Protein AF-A0A850EV24-F1 (afdb_monomer)

Radius of gyration: 17.62 Å; Cα contacts (8 Å, |Δi|>4): 50; chains: 1; bounding box: 35×20×52 Å

Solvent-accessible surface area (backbone atoms only — not comparable to full-atom values): 4312 Å² total; per-residue (Å²): 140,52,70,65,56,54,52,51,51,50,52,52,51,35,46,50,49,26,50,49,54,32,45,42,63,36,38,51,48,53,47,52,51,48,53,48,43,42,46,67,75,67,54,44,60,71,70,60,34,55,52,56,50,48,52,51,49,52,50,28,53,51,46,23,62,73,51,24,49,62,47,26,52,59,47,30,54,52,55,73,75,105

Structure (mmCIF, N/CA/C/O backbone):
data_AF-A0A850EV24-F1
#
_entry.id   AF-A0A850EV24-F1
#
loop_
_atom_site.group_PDB
_atom_site.id
_atom_site.type_symbol
_atom_site.label_atom_id
_atom_site.label_alt_id
_atom_site.label_comp_id
_atom_site.label_asym_id
_atom_site.label_entity_id
_atom_site.label_seq_id
_atom_site.pdbx_PDB_ins_code
_atom_site.Cartn_x
_atom_site.Cartn_y
_atom_site.Cartn_z
_atom_site.occupancy
_atom_site.B_iso_or_equiv
_atom_site.auth_seq_id
_atom_site.auth_comp_id
_atom_site.auth_asym_id
_atom_site.auth_atom_id
_atom_site.pdbx_PDB_model_num
ATOM 1 N N . MET A 1 1 ? 15.837 9.516 -38.908 1.00 48.56 1 MET A N 1
ATOM 2 C CA . MET A 1 1 ? 16.629 9.676 -37.662 1.00 48.56 1 MET A CA 1
ATOM 3 C C . MET A 1 1 ? 15.690 9.461 -36.469 1.00 48.56 1 MET A C 1
ATOM 5 O O . MET A 1 1 ? 15.822 10.119 -35.450 1.00 48.56 1 MET A O 1
ATOM 9 N N . ASP A 1 2 ? 14.751 8.514 -36.611 1.00 58.72 2 ASP A N 1
ATOM 10 C CA . ASP A 1 2 ? 13.534 8.400 -35.784 1.00 58.72 2 ASP A CA 1
ATOM 11 C C . ASP A 1 2 ? 13.556 7.171 -34.868 1.00 58.72 2 ASP A C 1
ATOM 13 O O . ASP A 1 2 ? 12.813 7.085 -33.901 1.00 58.72 2 ASP A O 1
ATOM 17 N N . ILE A 1 3 ? 14.503 6.259 -35.107 1.00 62.31 3 ILE A N 1
ATOM 18 C CA . ILE A 1 3 ? 14.651 5.003 -34.362 1.00 62.31 3 ILE A CA 1
ATOM 19 C C . ILE A 1 3 ? 14.957 5.269 -32.878 1.00 62.31 3 ILE A C 1
ATOM 21 O O . ILE A 1 3 ? 14.478 4.551 -32.003 1.00 62.31 3 ILE A O 1
ATOM 25 N N . ILE A 1 4 ? 15.713 6.331 -32.577 1.00 65.50 4 ILE A N 1
ATOM 26 C CA . ILE A 1 4 ? 16.037 6.722 -31.197 1.00 65.50 4 ILE A CA 1
ATOM 27 C C . ILE A 1 4 ? 14.813 7.341 -30.502 1.00 65.50 4 ILE A C 1
ATOM 29 O O . ILE A 1 4 ? 14.563 7.038 -29.339 1.00 65.50 4 ILE A O 1
ATOM 33 N N . GLY A 1 5 ? 14.024 8.160 -31.208 1.00 68.12 5 GLY A N 1
ATOM 34 C CA . GLY A 1 5 ? 12.833 8.813 -30.653 1.00 68.12 5 GLY A CA 1
ATOM 35 C C . GLY A 1 5 ? 11.702 7.831 -30.347 1.00 68.12 5 GLY A C 1
ATOM 36 O O . GLY A 1 5 ? 11.119 7.885 -29.263 1.00 68.12 5 GLY A O 1
ATOM 37 N N . ASP A 1 6 ? 11.444 6.890 -31.256 1.00 71.69 6 ASP A N 1
ATOM 38 C CA . ASP A 1 6 ? 10.403 5.875 -31.077 1.00 71.69 6 ASP A CA 1
ATOM 39 C C . ASP A 1 6 ? 10.771 4.866 -29.981 1.00 71.69 6 ASP A C 1
ATOM 41 O O . ASP A 1 6 ? 9.929 4.522 -29.150 1.00 71.69 6 ASP A O 1
ATOM 45 N N . SER A 1 7 ? 12.046 4.470 -29.895 1.00 67.06 7 SER A N 1
ATOM 46 C CA . SER A 1 7 ? 12.529 3.593 -28.817 1.00 67.06 7 SER A CA 1
ATOM 47 C C . SER A 1 7 ? 12.417 4.268 -27.448 1.00 67.06 7 SER A C 1
ATOM 49 O O . SER A 1 7 ? 11.967 3.652 -26.485 1.00 67.06 7 SER A O 1
ATOM 51 N N . PHE A 1 8 ? 12.754 5.559 -27.357 1.00 73.19 8 PHE A N 1
ATOM 52 C CA . PHE A 1 8 ? 12.651 6.312 -26.106 1.00 73.19 8 PHE A CA 1
ATOM 53 C C . PHE A 1 8 ? 11.193 6.494 -25.664 1.00 73.19 8 PHE A C 1
ATOM 55 O O . PHE A 1 8 ? 10.862 6.318 -24.490 1.00 73.19 8 PHE A O 1
ATOM 62 N N . LYS A 1 9 ? 10.299 6.793 -26.613 1.00 76.62 9 LYS A N 1
ATOM 63 C CA . LYS A 1 9 ? 8.862 6.941 -26.358 1.00 76.62 9 LYS A CA 1
ATOM 64 C C . LYS A 1 9 ? 8.229 5.630 -25.887 1.00 76.62 9 LYS A C 1
ATOM 66 O O . LYS A 1 9 ? 7.422 5.654 -24.959 1.00 76.62 9 LYS A O 1
ATOM 71 N N . ASN A 1 10 ? 8.618 4.501 -26.477 1.00 74.75 10 ASN A N 1
ATOM 72 C CA . ASN A 1 10 ? 8.121 3.184 -26.083 1.00 74.75 10 ASN A CA 1
ATOM 73 C C . ASN A 1 10 ? 8.598 2.791 -24.678 1.00 74.75 10 ASN A C 1
ATOM 75 O O . ASN A 1 10 ? 7.771 2.389 -23.859 1.00 74.75 10 ASN A O 1
ATOM 79 N N . SER A 1 11 ? 9.874 3.017 -24.346 1.00 75.00 11 SER A N 1
ATOM 80 C CA . SER A 1 11 ? 10.389 2.775 -22.990 1.00 75.00 11 SER A CA 1
ATOM 81 C C . SER A 1 11 ? 9.710 3.660 -21.943 1.00 75.00 11 SER A C 1
ATOM 83 O O . SER A 1 11 ? 9.312 3.170 -20.888 1.00 75.00 11 SER A O 1
ATOM 85 N N . MET A 1 12 ? 9.497 4.949 -22.237 1.00 78.62 12 MET A N 1
ATOM 86 C CA . MET A 1 12 ? 8.770 5.850 -21.334 1.00 78.62 12 MET A CA 1
ATOM 87 C C . MET A 1 12 ? 7.316 5.418 -21.115 1.00 78.62 12 MET A C 1
ATOM 89 O O . MET A 1 12 ? 6.801 5.537 -20.003 1.00 78.62 12 MET A O 1
ATOM 93 N N . ASN A 1 13 ? 6.646 4.919 -22.156 1.00 81.88 13 ASN A N 1
ATOM 94 C CA . ASN A 1 13 ? 5.263 4.463 -22.052 1.00 81.88 13 ASN A CA 1
ATOM 95 C C . ASN A 1 13 ? 5.155 3.141 -21.268 1.00 81.88 13 ASN A C 1
ATOM 97 O O . ASN A 1 13 ? 4.262 2.980 -20.440 1.00 81.88 13 ASN A O 1
ATOM 101 N N . ALA A 1 14 ? 6.102 2.218 -21.460 1.00 78.94 14 ALA A N 1
ATOM 102 C CA . ALA A 1 14 ? 6.195 0.992 -20.668 1.00 78.94 14 ALA A CA 1
ATOM 103 C C . ALA A 1 14 ? 6.467 1.292 -19.184 1.00 78.94 14 ALA A C 1
ATOM 105 O O . ALA A 1 14 ? 5.825 0.712 -18.305 1.00 78.94 14 ALA A O 1
ATOM 106 N N . MET A 1 15 ? 7.363 2.248 -18.912 1.00 79.00 15 MET A N 1
ATOM 107 C CA . MET A 1 15 ? 7.703 2.712 -17.565 1.00 79.00 15 MET A CA 1
ATOM 108 C C . MET A 1 15 ? 6.493 3.325 -16.856 1.00 79.00 15 MET A C 1
ATOM 110 O O . MET A 1 15 ? 6.152 2.929 -15.740 1.00 79.00 15 MET A O 1
ATOM 114 N N . SER A 1 16 ? 5.806 4.262 -17.514 1.00 81.69 16 SER A N 1
ATOM 115 C CA . SER A 1 16 ? 4.642 4.938 -16.937 1.00 81.69 16 SER A CA 1
ATOM 116 C C . SER A 1 16 ? 3.499 3.958 -16.674 1.00 81.69 16 SER A C 1
ATOM 118 O O . SER A 1 16 ? 2.878 4.010 -15.613 1.00 81.69 16 SER A O 1
ATOM 120 N N . MET A 1 17 ? 3.264 3.009 -17.582 1.00 85.12 17 MET A N 1
ATOM 121 C CA . MET A 1 17 ? 2.204 2.019 -17.428 1.00 85.12 17 MET A CA 1
ATOM 122 C C . MET A 1 17 ? 2.495 1.028 -16.296 1.00 85.12 17 MET A C 1
ATOM 124 O O . MET A 1 17 ? 1.611 0.775 -15.478 1.00 85.12 17 MET A O 1
ATOM 128 N N . ALA A 1 18 ? 3.730 0.525 -16.191 1.00 82.75 18 ALA A N 1
ATOM 129 C CA . ALA A 1 18 ? 4.148 -0.327 -15.076 1.00 82.75 18 ALA A CA 1
ATOM 130 C C . ALA A 1 18 ? 4.025 0.407 -13.729 1.00 82.75 18 ALA A C 1
ATOM 132 O O . ALA A 1 18 ? 3.561 -0.160 -12.735 1.00 82.75 18 ALA A O 1
ATOM 133 N N . MET A 1 19 ? 4.387 1.692 -13.692 1.00 83.44 19 MET A N 1
ATOM 134 C CA . MET A 1 19 ? 4.278 2.517 -12.491 1.00 83.44 19 MET A CA 1
ATOM 135 C C . MET A 1 19 ? 2.815 2.728 -12.080 1.00 83.44 19 MET A C 1
ATOM 137 O O . MET A 1 19 ? 2.482 2.572 -10.905 1.00 83.44 19 MET A O 1
ATOM 141 N N . ILE A 1 20 ? 1.927 3.018 -13.037 1.00 87.19 20 ILE A N 1
ATOM 142 C CA . ILE A 1 20 ? 0.487 3.180 -12.788 1.00 87.19 20 ILE A CA 1
ATOM 143 C C . ILE A 1 20 ? -0.134 1.878 -12.272 1.00 87.19 20 ILE A C 1
ATOM 145 O O . ILE A 1 20 ? -0.849 1.912 -11.271 1.00 87.19 20 ILE A O 1
ATOM 149 N N . GLU A 1 21 ? 0.149 0.738 -12.909 1.00 83.44 21 GLU A N 1
ATOM 150 C CA . GLU A 1 21 ? -0.350 -0.575 -12.468 1.00 83.44 21 GLU A CA 1
ATOM 151 C C . GLU A 1 21 ? 0.080 -0.874 -11.027 1.00 83.44 21 GLU A C 1
ATOM 153 O O . GLU A 1 21 ? -0.738 -1.273 -10.194 1.00 83.44 21 GLU A O 1
ATOM 158 N N . THR A 1 22 ? 1.347 -0.611 -10.70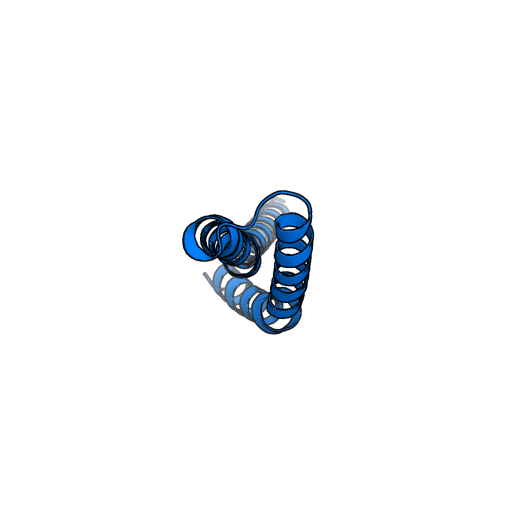8 1.00 83.81 22 THR A N 1
ATOM 159 C CA . THR A 1 22 ? 1.897 -0.865 -9.373 1.00 83.81 22 THR A CA 1
ATOM 160 C C . THR A 1 22 ? 1.278 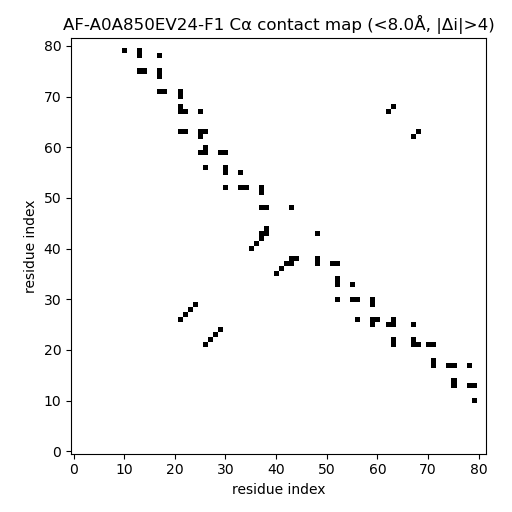0.064 -8.326 1.00 83.81 22 THR A C 1
ATOM 162 O O . THR A 1 22 ? 0.885 -0.390 -7.252 1.00 83.81 22 THR A O 1
ATOM 165 N N . LEU A 1 23 ? 1.124 1.356 -8.631 1.00 84.38 23 LEU A N 1
ATOM 166 C CA . LEU A 1 23 ? 0.463 2.316 -7.741 1.00 84.38 23 LEU A CA 1
ATOM 167 C C . LEU A 1 23 ? -1.007 1.952 -7.505 1.00 84.38 23 LEU A C 1
ATOM 169 O O . LEU A 1 23 ? -1.497 2.040 -6.377 1.00 84.38 23 LEU A O 1
ATOM 173 N N . LEU A 1 24 ? -1.717 1.514 -8.545 1.00 87.88 24 LEU A N 1
ATOM 174 C CA . LEU A 1 24 ? -3.107 1.090 -8.418 1.00 87.88 24 LEU A CA 1
ATOM 175 C C . LEU A 1 24 ? -3.236 -0.138 -7.515 1.00 87.88 24 LEU A C 1
ATOM 177 O O . LEU A 1 24 ? -4.065 -0.132 -6.607 1.00 87.88 24 LEU A O 1
ATOM 181 N N . LEU A 1 25 ? -2.406 -1.160 -7.728 1.00 86.44 25 LEU A N 1
ATOM 182 C CA . LEU A 1 25 ? -2.485 -2.420 -6.986 1.00 86.44 25 LEU A CA 1
ATOM 183 C C . LEU A 1 25 ? -2.026 -2.296 -5.532 1.00 86.44 25 LEU A C 1
ATOM 185 O O . LEU A 1 25 ? -2.667 -2.858 -4.647 1.00 86.44 25 LEU A O 1
ATOM 189 N N . TYR A 1 26 ? -0.942 -1.563 -5.274 1.00 83.81 26 TYR A N 1
ATOM 190 C CA . TYR A 1 26 ? -0.302 -1.535 -3.954 1.00 83.81 26 TYR A CA 1
ATOM 191 C C . TYR A 1 26 ? -0.639 -0.300 -3.116 1.00 83.81 26 TYR A C 1
ATOM 193 O O . TYR A 1 26 ? -0.397 -0.311 -1.911 1.00 83.81 26 TYR A O 1
ATOM 201 N N . ILE A 1 27 ? -1.211 0.753 -3.710 1.00 85.31 27 ILE A N 1
ATOM 202 C CA . ILE A 1 27 ? -1.6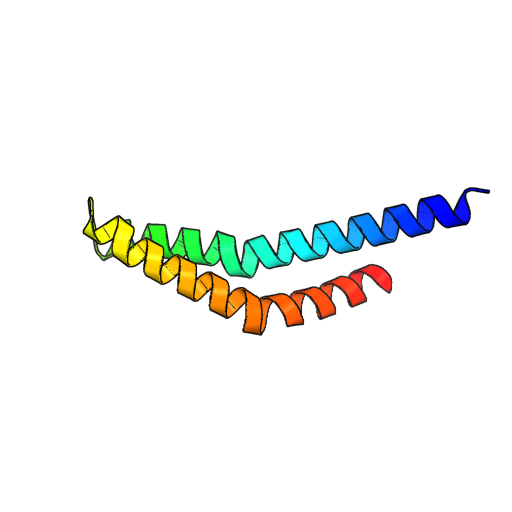32 1.952 -2.972 1.00 85.31 27 ILE A CA 1
ATOM 203 C C . ILE A 1 27 ? -3.133 2.179 -3.114 1.00 85.31 27 ILE A C 1
ATOM 205 O O . ILE A 1 27 ? -3.846 2.156 -2.112 1.00 85.31 27 ILE A O 1
ATOM 209 N N . ALA A 1 28 ? -3.634 2.395 -4.332 1.00 88.19 28 ALA A N 1
ATOM 210 C CA . ALA A 1 28 ? -5.015 2.842 -4.517 1.00 88.19 28 ALA A CA 1
ATOM 211 C C . ALA A 1 28 ? -6.034 1.788 -4.060 1.00 88.19 28 ALA A C 1
ATOM 213 O O . ALA A 1 28 ? -6.939 2.093 -3.285 1.00 88.19 28 ALA A O 1
ATOM 214 N N . LEU A 1 29 ? -5.869 0.541 -4.495 1.00 89.19 29 LEU A N 1
ATOM 215 C CA . LEU A 1 29 ? -6.758 -0.566 -4.160 1.00 89.19 29 LEU A CA 1
ATOM 216 C C . LEU A 1 29 ? -6.797 -0.858 -2.647 1.00 89.19 29 LEU A C 1
ATOM 218 O O . LEU A 1 29 ? -7.896 -0.850 -2.085 1.00 89.19 29 LEU A O 1
ATOM 222 N N . PRO A 1 30 ? -5.664 -1.032 -1.938 1.00 88.38 30 PRO A N 1
ATOM 223 C CA . PRO A 1 30 ? -5.692 -1.245 -0.493 1.00 88.38 30 PRO A CA 1
ATOM 224 C C . PRO A 1 30 ? -6.204 -0.024 0.282 1.00 88.38 30 PRO A C 1
ATOM 226 O O . PRO A 1 30 ? -6.888 -0.209 1.287 1.00 88.38 30 PRO A O 1
ATOM 229 N N . LEU A 1 31 ? -5.989 1.208 -0.196 1.00 90.12 31 LEU A N 1
ATOM 230 C CA . LEU A 1 31 ? -6.607 2.403 0.394 1.00 90.12 31 LEU A CA 1
ATOM 231 C C . LEU A 1 31 ? -8.130 2.410 0.246 1.00 90.12 31 LEU A C 1
ATOM 233 O O . LEU A 1 31 ? -8.838 2.732 1.201 1.00 90.12 31 LEU A 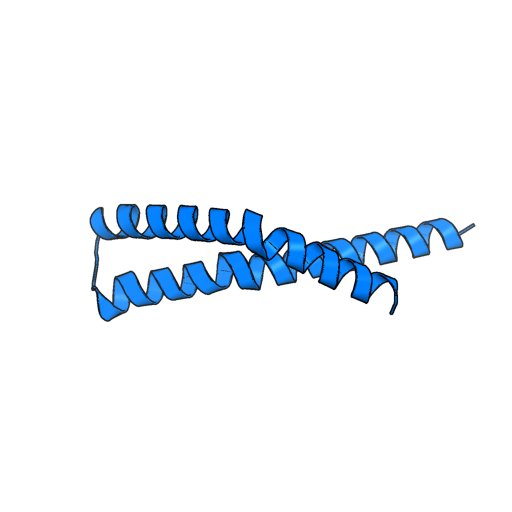O 1
ATOM 237 N N . VAL A 1 32 ? -8.651 2.046 -0.927 1.00 91.62 32 VAL A N 1
ATOM 238 C CA . VAL A 1 32 ? -10.098 1.940 -1.157 1.00 91.62 32 VAL A CA 1
ATOM 239 C C . VAL A 1 32 ? -10.694 0.853 -0.264 1.00 91.62 32 VAL A C 1
ATOM 241 O O . VAL A 1 32 ? -11.701 1.098 0.402 1.00 91.62 32 VAL A O 1
ATOM 244 N N . ILE A 1 33 ? -10.045 -0.311 -0.171 1.00 91.44 33 ILE A N 1
ATOM 245 C CA . ILE A 1 33 ? -10.459 -1.385 0.741 1.00 91.44 33 ILE A CA 1
ATOM 246 C C . ILE A 1 33 ? -10.438 -0.889 2.189 1.00 91.44 33 ILE A C 1
ATOM 248 O O . ILE A 1 33 ? -11.423 -1.069 2.902 1.00 91.44 33 ILE A O 1
ATOM 252 N N . ALA A 1 34 ? -9.374 -0.208 2.622 1.00 89.94 34 ALA A N 1
ATOM 253 C CA . ALA A 1 34 ? -9.281 0.352 3.966 1.00 89.94 34 ALA A CA 1
ATOM 254 C C . ALA A 1 34 ? -10.405 1.362 4.236 1.00 89.94 34 ALA A C 1
ATOM 256 O O . ALA A 1 34 ? -11.043 1.297 5.285 1.00 89.94 34 ALA A O 1
ATOM 257 N N . ALA A 1 35 ? -10.719 2.249 3.289 1.00 88.81 35 ALA A N 1
ATOM 258 C CA . ALA A 1 35 ? -11.832 3.187 3.419 1.00 88.81 35 ALA A CA 1
ATOM 259 C C . ALA A 1 35 ? -13.177 2.459 3.586 1.00 88.81 35 ALA A C 1
ATOM 261 O O . ALA A 1 35 ? -13.963 2.811 4.472 1.00 88.81 35 ALA A O 1
ATOM 262 N N . ILE A 1 36 ? -13.430 1.428 2.771 1.00 92.25 36 ILE A N 1
ATOM 263 C CA . ILE A 1 36 ? -14.653 0.616 2.830 1.00 92.25 36 ILE A CA 1
ATOM 264 C C . ILE A 1 36 ? -14.733 -0.148 4.155 1.00 92.25 36 ILE A C 1
ATOM 266 O O . ILE A 1 36 ? -15.783 -0.150 4.791 1.00 92.25 36 ILE A O 1
ATOM 270 N N . VAL A 1 37 ? -13.638 -0.749 4.619 1.00 91.00 37 VAL A N 1
ATOM 271 C CA . VAL A 1 37 ? -13.590 -1.503 5.881 1.00 91.00 37 VAL A CA 1
ATOM 272 C C . VAL A 1 37 ? -13.799 -0.576 7.079 1.00 91.00 37 VAL A C 1
ATOM 274 O O . VAL A 1 37 ? -14.668 -0.830 7.917 1.00 91.00 37 VAL A O 1
ATOM 277 N N . LEU A 1 38 ? -13.064 0.536 7.148 1.00 90.50 38 LEU A N 1
ATOM 278 C CA . LEU A 1 38 ? -13.141 1.483 8.263 1.00 90.50 38 LEU A CA 1
ATOM 279 C C . LEU A 1 38 ? -14.519 2.153 8.354 1.00 90.50 38 LEU A C 1
ATOM 281 O O . LEU A 1 38 ? -15.022 2.386 9.455 1.00 90.50 38 LEU A O 1
ATOM 285 N N . ARG A 1 39 ? -15.154 2.444 7.212 1.00 87.50 39 ARG A N 1
ATOM 286 C CA . ARG A 1 39 ? -16.458 3.122 7.173 1.00 87.50 39 ARG A CA 1
ATOM 287 C C . ARG A 1 39 ? -17.650 2.163 7.170 1.00 87.50 39 ARG A C 1
ATOM 289 O O . ARG A 1 39 ? -18.687 2.500 7.733 1.00 87.50 39 ARG A O 1
ATOM 296 N N . GLY A 1 40 ? -17.522 0.995 6.551 1.00 87.75 40 GLY A N 1
ATOM 297 C CA . GLY A 1 40 ? -18.580 -0.008 6.432 1.00 87.75 40 GLY A CA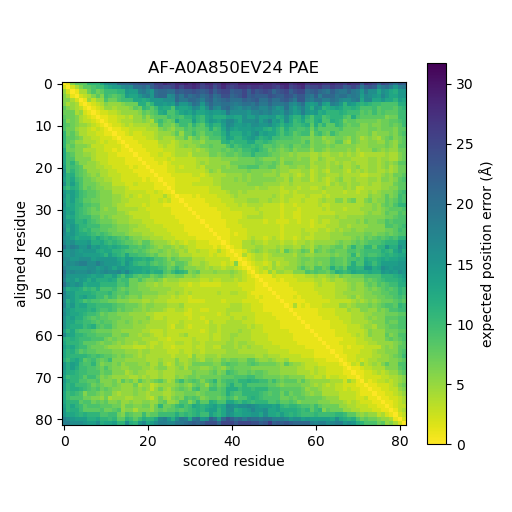 1
ATOM 298 C C . GLY A 1 40 ? -18.661 -0.927 7.647 1.00 87.75 40 GLY A C 1
ATOM 299 O O . GLY A 1 40 ? -19.721 -1.033 8.261 1.00 87.75 40 GLY A O 1
ATOM 300 N N . ILE A 1 41 ? -17.535 -1.546 8.017 1.00 89.31 41 ILE A N 1
ATOM 301 C CA . ILE A 1 41 ? -17.471 -2.540 9.100 1.00 89.31 41 ILE A CA 1
ATOM 302 C C . ILE A 1 41 ? -17.339 -1.836 10.449 1.00 89.31 41 ILE A C 1
ATOM 304 O O . ILE A 1 41 ? -18.196 -1.983 11.316 1.00 89.31 41 ILE A O 1
ATOM 308 N N . PHE A 1 42 ? -16.304 -1.009 10.608 1.00 88.38 42 PHE A N 1
ATOM 309 C CA . PHE A 1 42 ? -16.037 -0.325 11.879 1.00 88.38 42 PHE A CA 1
ATOM 310 C C . PHE A 1 42 ? -16.889 0.931 12.086 1.00 88.38 42 PHE A C 1
ATOM 312 O O . PHE A 1 42 ? -16.922 1.476 13.189 1.00 88.38 42 PHE A O 1
ATOM 319 N N . ARG A 1 43 ? -17.588 1.397 11.038 1.00 90.12 43 ARG A N 1
ATOM 320 C CA . ARG A 1 43 ? -18.473 2.576 11.066 1.00 90.12 43 ARG A CA 1
ATOM 321 C C . ARG A 1 43 ? -17.813 3.823 11.669 1.00 90.12 43 ARG A C 1
ATOM 323 O O . ARG A 1 43 ? -18.498 4.669 12.247 1.00 90.12 43 ARG A O 1
ATOM 330 N N . LEU A 1 44 ? -16.495 3.962 11.512 1.00 87.88 44 LEU A N 1
ATOM 331 C CA . LEU A 1 44 ? -15.742 5.092 12.047 1.00 87.88 44 LEU A CA 1
ATOM 332 C C . LEU A 1 44 ? -16.177 6.390 11.362 1.00 87.88 44 LEU A C 1
ATOM 334 O O . 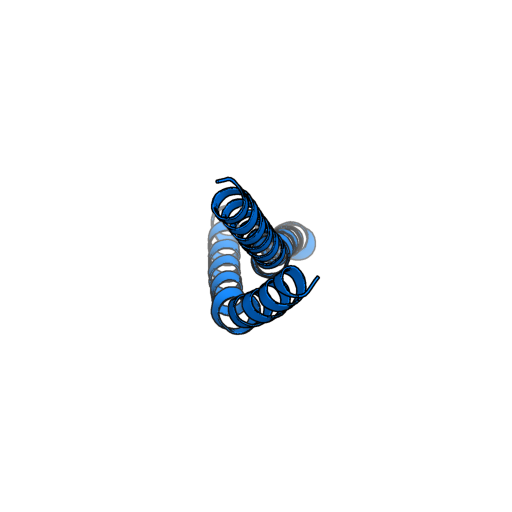LEU A 1 44 ? -16.388 6.442 10.147 1.00 87.88 44 LEU A O 1
ATOM 338 N N . ARG A 1 45 ? -16.306 7.461 12.150 1.00 87.88 45 ARG A N 1
ATOM 339 C CA . ARG A 1 45 ? -16.698 8.796 11.678 1.00 87.88 45 ARG A CA 1
ATOM 340 C C . ARG A 1 45 ? -15.787 9.871 12.268 1.00 87.88 45 ARG A C 1
ATOM 342 O O . ARG A 1 45 ? -15.194 9.692 13.332 1.00 87.88 45 ARG A O 1
ATOM 349 N N . GLY A 1 46 ? -15.689 11.002 11.572 1.00 91.25 46 GLY A N 1
ATOM 350 C CA . GLY A 1 46 ? -14.950 12.178 12.035 1.00 91.25 46 GLY A CA 1
ATOM 351 C C . GLY A 1 46 ? -13.452 11.917 12.228 1.00 91.25 46 GLY A C 1
ATOM 352 O O . GLY A 1 46 ? -12.797 11.329 11.371 1.00 91.25 46 GLY A O 1
ATOM 353 N N . ARG A 1 47 ? -12.905 12.358 13.369 1.00 91.06 47 ARG A N 1
ATOM 354 C CA . ARG A 1 47 ? -11.462 12.283 13.662 1.00 91.06 47 ARG A CA 1
ATOM 355 C C . ARG A 1 47 ? -10.924 10.852 13.737 1.00 91.06 47 ARG A C 1
ATOM 357 O O . ARG A 1 47 ? -9.817 10.617 13.271 1.00 91.06 47 ARG A O 1
ATOM 364 N N . ALA A 1 48 ? -11.702 9.904 14.266 1.00 87.62 48 ALA A N 1
ATOM 365 C CA . ALA A 1 48 ? -11.273 8.509 14.374 1.00 87.62 48 ALA A CA 1
ATOM 366 C C . ALA A 1 48 ? -11.039 7.878 12.993 1.00 87.62 48 ALA A C 1
ATOM 368 O O . ALA A 1 48 ? -10.027 7.220 12.785 1.00 87.62 48 ALA A O 1
ATOM 369 N N . PHE A 1 49 ? -11.920 8.160 12.024 1.00 91.31 49 PHE A N 1
ATOM 370 C CA . PHE A 1 49 ? -11.726 7.718 10.642 1.00 91.31 49 PHE A CA 1
ATOM 371 C C . PHE A 1 49 ? -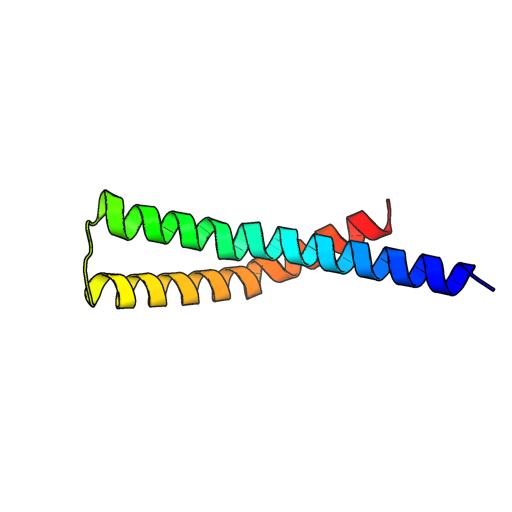10.441 8.299 10.047 1.00 91.31 49 PHE A C 1
ATOM 373 O O . PHE A 1 49 ? -9.645 7.549 9.501 1.00 91.31 49 PHE A O 1
ATOM 380 N N . ASN A 1 50 ? -10.206 9.607 10.200 1.00 90.25 50 ASN A N 1
ATOM 381 C CA . ASN A 1 50 ? -9.022 10.258 9.633 1.00 90.25 50 ASN A CA 1
ATOM 382 C C . ASN A 1 50 ? -7.714 9.690 10.199 1.00 90.25 50 ASN A C 1
ATOM 384 O O . ASN A 1 50 ? -6.767 9.486 9.446 1.00 90.25 50 ASN A O 1
ATOM 388 N N . ILE A 1 51 ? -7.667 9.407 11.505 1.00 93.25 51 ILE A N 1
ATOM 389 C CA . ILE A 1 51 ? -6.482 8.821 12.145 1.00 93.25 51 ILE A CA 1
ATOM 390 C C . ILE A 1 51 ? -6.257 7.395 11.637 1.00 93.25 51 ILE A C 1
ATOM 392 O O . ILE A 1 51 ? -5.169 7.081 11.159 1.00 93.25 51 ILE A O 1
ATOM 396 N N . SER A 1 52 ? -7.282 6.539 11.682 1.00 90.94 52 SER A N 1
ATOM 397 C CA . SER A 1 52 ? -7.159 5.147 11.234 1.00 90.94 52 SER A CA 1
ATOM 398 C C . SER A 1 52 ? -6.848 5.043 9.741 1.00 90.94 52 SER A C 1
ATOM 400 O O . SER A 1 52 ? -6.029 4.223 9.336 1.00 90.94 52 SER A O 1
ATOM 402 N N . PHE A 1 53 ? -7.457 5.901 8.924 1.00 92.06 53 PHE A N 1
ATOM 403 C CA . PHE A 1 53 ? -7.189 5.971 7.493 1.00 92.06 53 PHE A CA 1
ATOM 404 C C . PHE A 1 53 ? -5.773 6.483 7.206 1.00 92.06 53 PHE A C 1
ATOM 406 O O . PHE A 1 53 ? -5.099 5.940 6.339 1.00 92.06 53 PHE A O 1
ATOM 413 N N . GLY A 1 54 ? -5.282 7.464 7.972 1.00 91.31 54 GLY A N 1
ATOM 414 C CA . GLY A 1 54 ? -3.896 7.929 7.882 1.00 91.31 54 GLY A CA 1
ATOM 415 C C . GLY A 1 54 ? -2.884 6.827 8.205 1.00 91.31 54 GLY A C 1
ATOM 416 O O . GLY A 1 54 ? -1.922 6.642 7.464 1.00 91.31 54 GLY A O 1
ATOM 417 N N . ILE A 1 55 ? -3.133 6.033 9.252 1.00 92.75 55 ILE A N 1
ATOM 418 C CA . ILE A 1 55 ? -2.299 4.867 9.588 1.00 92.75 55 ILE A CA 1
ATOM 419 C C . ILE A 1 55 ? -2.331 3.838 8.449 1.00 92.75 55 ILE A C 1
ATOM 421 O O . ILE A 1 55 ? -1.282 3.343 8.039 1.00 92.75 55 ILE A O 1
ATOM 425 N N . ALA A 1 56 ? -3.514 3.553 7.896 1.00 91.06 56 ALA A N 1
ATOM 426 C CA . ALA A 1 56 ? -3.653 2.644 6.761 1.00 91.06 56 ALA A CA 1
ATOM 427 C C . ALA A 1 56 ? -2.905 3.150 5.516 1.00 91.06 56 ALA A C 1
ATOM 429 O O . ALA A 1 56 ? -2.266 2.359 4.827 1.00 91.06 56 ALA A O 1
ATOM 430 N N . ALA A 1 57 ? -2.921 4.459 5.251 1.00 90.00 57 ALA A N 1
ATOM 431 C CA . ALA A 1 57 ? -2.181 5.063 4.147 1.00 90.00 57 ALA A CA 1
ATOM 432 C C . ALA A 1 57 ? -0.663 4.910 4.311 1.00 90.00 57 ALA A C 1
ATOM 434 O O . ALA A 1 57 ? 0.020 4.542 3.356 1.00 90.00 57 ALA A O 1
ATOM 435 N N . ILE A 1 58 ? -0.142 5.121 5.523 1.00 93.19 58 ILE A N 1
ATOM 436 C CA . ILE A 1 58 ? 1.279 4.900 5.832 1.00 93.19 58 ILE A CA 1
ATOM 437 C C . ILE A 1 58 ? 1.641 3.421 5.657 1.00 93.19 58 ILE A C 1
ATOM 439 O O . ILE A 1 58 ? 2.669 3.107 5.057 1.00 93.19 58 ILE A O 1
ATOM 443 N N . ALA A 1 59 ? 0.783 2.506 6.114 1.00 89.62 59 ALA A N 1
ATOM 444 C CA . ALA A 1 59 ? 0.986 1.074 5.913 1.00 89.62 59 ALA A CA 1
ATOM 445 C C . ALA A 1 59 ? 1.004 0.705 4.418 1.00 89.62 59 ALA A C 1
ATOM 447 O O . ALA A 1 59 ? 1.881 -0.039 3.987 1.00 89.62 59 ALA A O 1
ATOM 448 N N . CYS A 1 60 ? 0.104 1.270 3.605 1.00 89.38 60 CYS A N 1
ATOM 449 C CA . CYS A 1 60 ? 0.112 1.070 2.152 1.00 89.38 60 CYS A CA 1
ATOM 450 C C . CYS A 1 60 ? 1.400 1.603 1.512 1.00 89.38 60 CYS A C 1
ATOM 452 O O . CYS A 1 60 ? 1.985 0.924 0.675 1.00 89.38 60 CYS A O 1
ATOM 454 N N . ALA A 1 61 ? 1.887 2.775 1.933 1.00 87.56 61 ALA A N 1
ATOM 455 C CA . ALA A 1 61 ? 3.158 3.315 1.452 1.00 87.56 61 ALA A CA 1
ATOM 456 C C . ALA A 1 61 ? 4.342 2.397 1.807 1.00 87.56 61 ALA A C 1
ATOM 458 O O . ALA A 1 61 ? 5.204 2.149 0.967 1.00 87.56 61 ALA A O 1
ATOM 459 N N . TYR A 1 62 ? 4.354 1.832 3.017 1.00 89.44 62 TYR A N 1
ATOM 460 C CA . TYR A 1 62 ? 5.352 0.842 3.421 1.00 89.44 62 TYR A CA 1
ATOM 461 C C . TYR A 1 62 ? 5.298 -0.413 2.535 1.00 89.44 62 TYR A C 1
ATOM 463 O O . TYR A 1 62 ? 6.324 -0.842 2.005 1.00 89.44 62 TYR A O 1
ATOM 471 N N . PHE A 1 63 ? 4.105 -0.969 2.300 1.00 85.44 63 PHE A N 1
ATOM 472 C CA . PHE A 1 63 ? 3.938 -2.115 1.403 1.00 85.44 63 PHE A CA 1
ATOM 473 C C . PHE A 1 63 ? 4.344 -1.796 -0.036 1.00 85.44 63 PHE A C 1
ATOM 475 O O . PHE A 1 63 ? 4.983 -2.623 -0.683 1.00 85.44 63 PHE A O 1
ATOM 482 N N . PHE A 1 64 ? 4.046 -0.596 -0.529 1.00 85.69 64 PHE A N 1
ATOM 483 C CA . PHE A 1 64 ? 4.487 -0.159 -1.848 1.00 85.69 64 PHE A CA 1
ATOM 484 C C . PHE A 1 64 ? 6.014 -0.115 -1.952 1.00 85.69 64 PHE A C 1
ATOM 486 O O . PHE A 1 64 ? 6.563 -0.618 -2.925 1.00 85.69 64 PHE A O 1
ATOM 493 N N . ILE A 1 65 ? 6.717 0.409 -0.947 1.00 86.56 65 ILE A N 1
ATOM 494 C CA . ILE A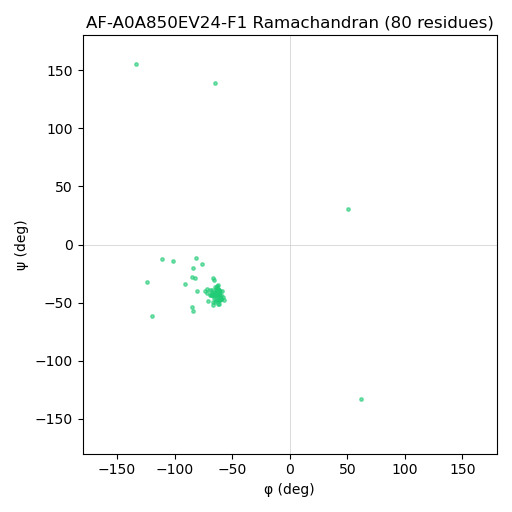 1 65 ? 8.185 0.468 -0.976 1.00 86.56 65 ILE A CA 1
ATOM 495 C C . ILE A 1 65 ? 8.796 -0.939 -0.954 1.00 86.56 65 ILE A C 1
ATOM 497 O O . ILE A 1 65 ? 9.681 -1.234 -1.750 1.00 86.56 65 ILE A O 1
ATOM 501 N N . TYR A 1 66 ? 8.312 -1.816 -0.072 1.00 85.31 66 TYR A N 1
ATOM 502 C CA . TYR A 1 66 ? 8.922 -3.136 0.118 1.00 85.31 66 TYR A CA 1
ATOM 503 C C . TYR A 1 66 ? 8.483 -4.189 -0.904 1.00 85.31 66 TYR A C 1
ATOM 505 O O . TYR A 1 66 ? 9.239 -5.115 -1.172 1.00 85.31 66 TYR A O 1
ATOM 513 N N . HIS A 1 67 ? 7.267 -4.086 -1.443 1.00 84.62 67 HIS A N 1
ATOM 514 C CA . HIS A 1 67 ? 6.683 -5.105 -2.327 1.00 84.62 67 HIS A CA 1
ATOM 515 C C . HIS A 1 67 ? 6.248 -4.531 -3.679 1.00 84.62 67 HIS A C 1
ATOM 517 O O . HIS A 1 67 ? 6.346 -5.222 -4.688 1.00 84.62 67 HIS A O 1
ATOM 523 N N . GLY A 1 68 ? 5.814 -3.269 -3.719 1.00 76.50 68 GLY A N 1
ATOM 524 C CA . GLY A 1 68 ? 5.440 -2.586 -4.957 1.00 76.50 68 GLY A CA 1
ATOM 525 C C . GLY A 1 68 ? 6.643 -2.264 -5.845 1.00 76.50 68 GLY A C 1
ATOM 526 O O . GLY A 1 68 ? 6.616 -2.601 -7.020 1.00 76.50 68 GLY A O 1
ATOM 527 N N . ILE A 1 69 ? 7.720 -1.678 -5.310 1.00 80.69 69 ILE A N 1
ATOM 528 C CA . ILE A 1 69 ? 8.917 -1.327 -6.103 1.00 80.69 69 ILE A CA 1
ATOM 529 C C . ILE A 1 69 ? 9.555 -2.566 -6.767 1.00 80.69 69 ILE A C 1
ATOM 531 O O . ILE A 1 69 ? 9.780 -2.516 -7.977 1.00 80.69 69 ILE A O 1
ATOM 535 N N . PRO A 1 70 ? 9.771 -3.698 -6.064 1.00 83.38 70 PRO A N 1
ATOM 536 C CA . PRO A 1 70 ? 10.280 -4.912 -6.709 1.00 83.38 70 PRO A CA 1
ATOM 537 C C . PRO A 1 70 ? 9.324 -5.476 -7.769 1.00 83.38 70 PRO A C 1
ATOM 539 O O . PRO A 1 70 ? 9.754 -5.995 -8.797 1.00 83.38 70 PRO A O 1
ATOM 542 N N . TYR A 1 71 ? 8.010 -5.372 -7.540 1.00 80.31 71 TYR A N 1
ATOM 543 C CA . TYR A 1 71 ? 7.008 -5.798 -8.516 1.00 80.31 71 TYR A CA 1
ATOM 544 C C . TYR A 1 71 ? 7.016 -4.908 -9.766 1.00 80.31 71 TYR A C 1
ATOM 546 O O . TYR A 1 71 ? 6.938 -5.416 -10.881 1.00 80.31 71 TYR A O 1
ATOM 554 N N . TYR A 1 72 ? 7.159 -3.594 -9.586 1.00 78.50 72 TYR A N 1
ATOM 555 C CA . TYR A 1 72 ? 7.289 -2.623 -10.668 1.00 78.50 72 TYR A CA 1
ATOM 556 C C . TYR A 1 72 ? 8.474 -2.952 -11.578 1.00 78.50 72 TYR A C 1
ATOM 558 O O . TYR A 1 72 ? 8.299 -2.988 -12.793 1.00 78.50 72 TYR A O 1
ATOM 566 N N . GLU A 1 73 ? 9.645 -3.238 -11.004 1.00 77.44 73 GLU A N 1
ATOM 567 C CA . GLU A 1 73 ? 10.850 -3.599 -11.761 1.00 77.44 73 GLU A CA 1
ATOM 568 C C . GLU A 1 73 ? 10.605 -4.862 -12.604 1.00 77.44 73 GLU A C 1
ATOM 570 O O . GLU A 1 73 ? 10.809 -4.858 -13.816 1.00 77.44 73 GLU A O 1
ATOM 575 N N . ALA A 1 74 ? 9.996 -5.894 -12.009 1.00 79.38 74 ALA A N 1
ATOM 576 C CA . ALA A 1 74 ? 9.652 -7.132 -12.710 1.00 79.38 74 ALA A CA 1
ATOM 577 C C . ALA A 1 74 ? 8.567 -6.974 -13.798 1.00 79.38 74 ALA A C 1
ATOM 579 O O . ALA A 1 74 ? 8.515 -7.771 -14.742 1.00 79.38 74 ALA A O 1
ATO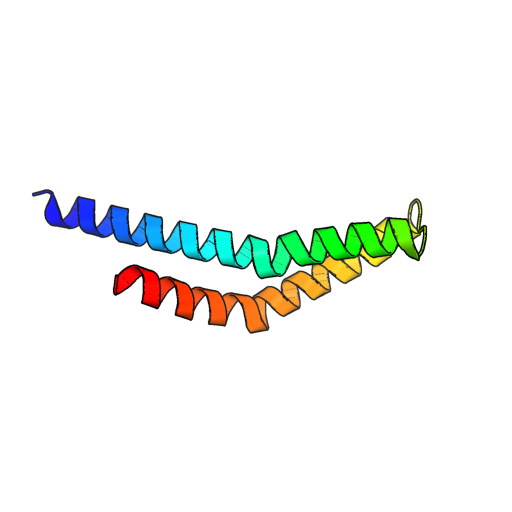M 580 N N . VAL A 1 75 ? 7.650 -6.010 -13.663 1.00 78.25 75 VAL A N 1
ATOM 581 C CA . VAL A 1 75 ? 6.628 -5.704 -14.681 1.00 78.25 75 VAL A CA 1
ATOM 582 C C . VAL A 1 75 ? 7.215 -4.848 -15.798 1.00 78.25 75 VAL A C 1
ATOM 584 O O . VAL A 1 75 ? 6.916 -5.087 -16.968 1.00 78.25 75 VAL A O 1
ATOM 587 N N . TYR A 1 76 ? 8.060 -3.880 -15.453 1.00 78.38 76 TYR A N 1
ATOM 588 C CA . TYR A 1 76 ? 8.761 -3.033 -16.407 1.00 78.38 76 TYR A CA 1
ATOM 589 C C . TYR A 1 76 ? 9.675 -3.860 -17.317 1.00 78.38 76 TYR A C 1
ATOM 591 O O . TYR A 1 76 ? 9.550 -3.763 -18.538 1.00 78.38 76 TYR A O 1
ATOM 599 N N . ASP A 1 77 ? 10.484 -4.756 -16.747 1.00 77.88 77 ASP A N 1
ATOM 600 C CA . ASP A 1 77 ? 11.352 -5.653 -17.517 1.00 77.88 77 ASP A CA 1
ATOM 601 C C . ASP A 1 77 ? 10.550 -6.535 -18.480 1.00 77.88 77 ASP A C 1
ATOM 603 O O . ASP A 1 77 ? 10.923 -6.706 -19.640 1.00 77.88 77 ASP A O 1
ATOM 607 N N . ARG A 1 78 ? 9.385 -7.040 -18.052 1.00 75.25 78 ARG A N 1
ATOM 608 C CA . ARG A 1 78 ? 8.496 -7.803 -18.943 1.00 75.25 78 ARG A CA 1
ATOM 609 C C . ARG A 1 78 ? 7.942 -6.969 -20.095 1.00 75.25 78 ARG A C 1
ATOM 611 O O . ARG A 1 78 ? 7.824 -7.500 -21.194 1.00 75.25 78 ARG A O 1
ATOM 618 N N . LYS A 1 79 ? 7.597 -5.701 -19.858 1.00 70.19 79 LYS A N 1
ATOM 619 C CA . LYS A 1 79 ? 7.061 -4.795 -20.890 1.00 70.19 79 LYS A CA 1
ATOM 620 C C . LYS A 1 79 ? 8.140 -4.261 -21.844 1.00 70.19 79 LYS A C 1
ATOM 622 O O . LYS A 1 79 ? 7.781 -3.759 -22.898 1.00 70.19 79 LYS A O 1
ATOM 627 N N . LEU A 1 80 ? 9.423 -4.346 -21.485 1.00 68.38 80 LEU A N 1
ATOM 628 C CA . LEU A 1 80 ? 10.544 -4.024 -22.379 1.00 68.38 80 LEU A CA 1
ATOM 629 C C . LEU A 1 80 ? 10.966 -5.199 -23.273 1.00 68.38 80 LEU A C 1
ATOM 631 O O . LEU A 1 80 ? 11.540 -4.981 -24.336 1.00 68.38 80 LEU A O 1
ATOM 635 N N . VAL A 1 81 ? 10.746 -6.435 -22.814 1.00 60.78 81 VAL A N 1
ATOM 636 C CA . VAL A 1 81 ? 11.084 -7.664 -23.556 1.00 60.78 81 VAL A CA 1
ATOM 637 C C . VAL A 1 81 ? 9.977 -8.062 -24.549 1.00 60.78 81 VAL A C 1
ATOM 639 O O . VAL A 1 81 ? 10.249 -8.815 -25.485 1.00 60.78 81 VAL A O 1
ATOM 642 N N . GLN A 1 82 ? 8.748 -7.572 -24.352 1.00 54.00 82 GLN A N 1
ATOM 643 C CA . GLN A 1 82 ? 7.614 -7.713 -25.280 1.00 54.00 82 GLN A CA 1
ATOM 644 C C . GLN A 1 82 ? 7.588 -6.600 -26.327 1.00 54.00 82 GLN A C 1
ATOM 646 O O . GLN A 1 82 ? 7.211 -6.921 -27.477 1.00 54.00 82 GLN A O 1
#

pLDDT: mean 82.62, std 9.45, range [48.56, 93.25]

Organism: NCBI:txid2744309

Secondary structure (DSSP, 8-state):
--HHHHHHHHHHHHHHHHHHHHHIIIIIHHHHHHHHIIIIIS---THHHHHHHHHHHHHHHHHIIIIIHHHHHHHHHHHHH-

Sequence (82 aa):
MDIIGDSFKNSMNAMSMAMIETLLLYIALPLVIAAIVLRGIFRLRGRAFNISFGIAAIACAYFFIYHGIPYYEAVYDRKLVQ

Mean predicted aligned error: 7.14 Å

Foldseek 3Di:
DCPVVVLVVQLVVLLVVLLVVLCCVLQVVQLVVQLCCCCPVVVDDDPRSVVSSVVSNVVSVVCCVPPSVVSSVVSSVVSNVD